Protein AF-A0A965MMK4-F1 (afdb_monomer)

Structure (mmCIF, N/CA/C/O backbone):
data_AF-A0A965MMK4-F1
#
_entry.id   AF-A0A965MMK4-F1
#
loop_
_atom_site.group_PDB
_atom_site.id
_atom_site.type_symbol
_atom_site.label_atom_id
_atom_site.label_alt_id
_atom_site.label_comp_id
_atom_site.label_asym_id
_atom_site.label_entity_id
_atom_site.label_seq_id
_atom_site.pdbx_PDB_ins_code
_atom_site.Cartn_x
_atom_site.Cartn_y
_atom_site.Cartn_z
_atom_site.occupancy
_atom_site.B_iso_or_equiv
_atom_site.auth_seq_id
_atom_site.auth_comp_id
_atom_site.auth_asym_id
_atom_site.auth_atom_id
_atom_site.pdbx_PDB_model_num
ATOM 1 N N . MET A 1 1 ? 39.141 -4.909 -8.735 1.00 46.88 1 MET A N 1
ATOM 2 C CA . MET A 1 1 ? 38.163 -3.814 -8.570 1.00 46.88 1 MET A CA 1
ATOM 3 C C . MET A 1 1 ? 36.964 -4.413 -7.863 1.00 46.88 1 MET A C 1
ATOM 5 O O . MET A 1 1 ? 36.295 -5.242 -8.463 1.00 46.88 1 MET A O 1
ATOM 9 N N . GLU A 1 2 ? 36.767 -4.112 -6.581 1.00 55.09 2 GLU A N 1
ATOM 10 C CA . GLU A 1 2 ? 35.590 -4.599 -5.853 1.00 55.09 2 GLU A CA 1
ATOM 11 C C . GLU A 1 2 ? 34.347 -3.792 -6.263 1.00 55.09 2 GLU A C 1
ATOM 13 O O . GLU A 1 2 ? 34.455 -2.576 -6.452 1.00 55.09 2 GLU A O 1
ATOM 18 N N . PRO A 1 3 ? 33.176 -4.426 -6.444 1.00 63.00 3 PRO A N 1
ATOM 19 C CA . PRO A 1 3 ? 31.962 -3.710 -6.800 1.00 63.00 3 PRO A CA 1
ATOM 20 C C . PRO A 1 3 ? 31.488 -2.864 -5.611 1.00 63.00 3 PRO A C 1
ATOM 22 O O . PRO A 1 3 ? 31.122 -3.383 -4.557 1.00 63.00 3 PRO A O 1
ATOM 25 N N . ASN A 1 4 ? 31.482 -1.544 -5.798 1.00 57.47 4 ASN A N 1
ATOM 26 C CA . ASN A 1 4 ? 30.932 -0.580 -4.850 1.00 57.47 4 ASN A CA 1
ATOM 27 C C . ASN A 1 4 ? 29.422 -0.828 -4.677 1.00 57.47 4 ASN A C 1
ATOM 29 O O . ASN A 1 4 ? 28.606 -0.385 -5.485 1.00 57.47 4 ASN A O 1
ATOM 33 N N . THR A 1 5 ? 29.055 -1.588 -3.647 1.00 64.75 5 THR A N 1
ATOM 34 C CA . THR A 1 5 ? 27.658 -1.889 -3.324 1.00 64.75 5 THR A CA 1
ATOM 35 C C . THR A 1 5 ? 27.081 -0.724 -2.526 1.00 64.75 5 THR A C 1
ATOM 37 O O . THR A 1 5 ? 27.156 -0.691 -1.298 1.00 64.75 5 THR A O 1
ATOM 40 N N . THR A 1 6 ? 26.495 0.254 -3.214 1.00 69.12 6 THR A N 1
ATOM 41 C CA . THR A 1 6 ? 25.729 1.315 -2.554 1.00 69.12 6 THR A CA 1
ATOM 42 C C . THR A 1 6 ? 24.498 0.697 -1.888 1.00 69.12 6 THR A C 1
ATOM 44 O O . THR A 1 6 ? 23.572 0.241 -2.558 1.00 69.12 6 THR A O 1
ATOM 47 N N . LYS A 1 7 ? 24.476 0.672 -0.554 1.00 61.44 7 LYS A N 1
ATOM 48 C CA . LYS A 1 7 ? 23.330 0.207 0.235 1.00 61.44 7 LYS A CA 1
ATOM 49 C C . LYS A 1 7 ? 22.154 1.173 0.051 1.00 61.44 7 LYS A C 1
ATOM 51 O O . LYS A 1 7 ? 22.109 2.221 0.693 1.00 61.44 7 LYS A O 1
ATOM 56 N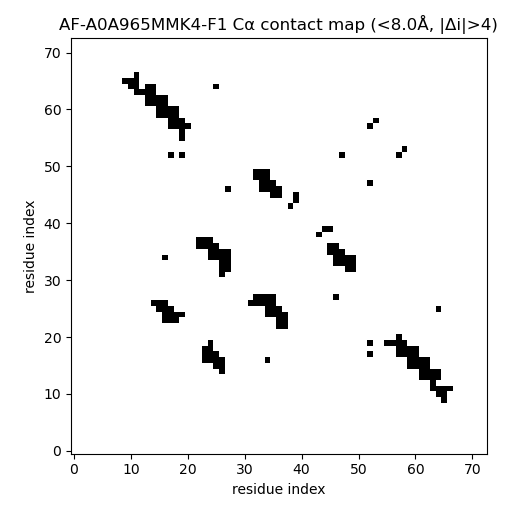 N . VAL A 1 8 ? 21.197 0.824 -0.810 1.00 64.44 8 VAL A N 1
ATOM 57 C CA . VAL A 1 8 ? 19.946 1.582 -0.963 1.00 64.44 8 VAL A CA 1
ATOM 58 C C . VAL A 1 8 ? 19.133 1.418 0.319 1.00 64.44 8 VAL A C 1
ATOM 60 O O . VAL A 1 8 ? 18.692 0.321 0.661 1.00 64.44 8 VAL A O 1
ATOM 63 N N . MET A 1 9 ? 18.989 2.500 1.081 1.00 65.12 9 MET A N 1
ATOM 64 C CA . MET A 1 9 ? 18.160 2.503 2.283 1.00 65.12 9 MET A CA 1
ATOM 65 C C . MET A 1 9 ? 16.682 2.507 1.880 1.00 65.12 9 MET A C 1
ATOM 67 O O . MET A 1 9 ? 16.304 3.170 0.919 1.00 65.12 9 MET A O 1
ATOM 71 N N . ALA A 1 10 ? 15.845 1.784 2.626 1.00 68.50 10 ALA A N 1
ATOM 72 C CA . ALA A 1 10 ? 14.400 1.811 2.415 1.00 68.50 10 ALA A CA 1
ATOM 73 C C . ALA A 1 10 ? 13.848 3.232 2.605 1.00 68.50 10 ALA A C 1
ATOM 75 O O . ALA A 1 10 ? 14.222 3.916 3.566 1.00 68.50 10 ALA A O 1
ATOM 76 N N . GLU A 1 11 ? 12.954 3.647 1.705 1.00 68.38 11 GLU A N 1
ATOM 77 C CA . GLU A 1 11 ? 12.304 4.955 1.757 1.00 68.38 11 GLU A CA 1
ATOM 78 C C . GLU A 1 11 ? 11.553 5.143 3.078 1.00 68.38 11 GLU A C 1
ATOM 80 O O . GLU A 1 11 ? 10.767 4.296 3.504 1.00 68.38 11 GLU A O 1
ATOM 85 N N . THR A 1 12 ? 11.809 6.272 3.736 1.00 70.44 12 THR A N 1
ATOM 86 C CA . THR A 1 12 ? 11.148 6.665 4.989 1.00 70.44 12 THR A CA 1
ATOM 87 C C . THR A 1 12 ? 10.042 7.691 4.775 1.00 70.44 12 THR A C 1
ATOM 89 O O . THR A 1 12 ? 9.374 8.075 5.730 1.00 70.44 12 THR A O 1
ATOM 92 N N . ILE A 1 13 ? 9.865 8.161 3.539 1.00 82.69 13 ILE A N 1
ATOM 93 C CA . ILE A 1 13 ? 8.826 9.125 3.185 1.00 82.69 13 ILE A CA 1
ATOM 94 C C . ILE A 1 13 ? 7.472 8.406 3.250 1.00 82.69 13 ILE A C 1
ATOM 96 O O . ILE A 1 13 ? 7.367 7.283 2.747 1.00 82.69 13 ILE A O 1
ATOM 100 N N . PRO A 1 14 ? 6.434 9.014 3.859 1.00 87.31 14 PRO A N 1
ATOM 101 C CA . PRO A 1 14 ? 5.088 8.470 3.800 1.00 87.31 14 PRO A CA 1
ATOM 102 C C . PRO A 1 14 ? 4.672 8.227 2.351 1.00 87.31 14 PRO A C 1
ATOM 104 O O . PRO A 1 14 ? 4.772 9.116 1.506 1.00 87.31 14 PRO A O 1
ATOM 107 N N . GLN A 1 15 ? 4.197 7.021 2.067 1.00 91.81 15 GLN A N 1
ATOM 108 C CA . GLN A 1 15 ? 3.679 6.654 0.759 1.00 91.81 15 GLN A CA 1
ATOM 109 C C . GLN A 1 15 ? 2.160 6.562 0.811 1.00 91.81 15 GLN A C 1
ATOM 111 O O . GLN A 1 15 ? 1.565 6.335 1.867 1.00 91.81 15 GLN A O 1
ATOM 116 N N . ARG A 1 16 ? 1.525 6.733 -0.349 1.00 95.06 16 ARG A N 1
ATOM 117 C CA . ARG A 1 16 ? 0.085 6.528 -0.465 1.00 95.06 16 ARG A CA 1
ATOM 118 C C . ARG A 1 16 ? -0.236 5.050 -0.261 1.00 95.06 16 ARG A C 1
ATOM 120 O O . ARG A 1 16 ? 0.306 4.204 -0.966 1.00 95.06 16 ARG A O 1
ATOM 127 N N . VAL A 1 17 ? -1.155 4.764 0.646 1.00 96.44 17 VAL A N 1
ATOM 128 C CA . VAL A 1 17 ? -1.730 3.439 0.893 1.00 96.44 17 VAL A CA 1
ATOM 129 C C . VAL A 1 17 ? -3.248 3.507 0.759 1.00 96.44 17 VAL A C 1
ATOM 131 O O . VAL A 1 17 ? -3.827 4.596 0.749 1.00 96.44 17 VAL A O 1
ATOM 134 N N . TYR A 1 18 ? -3.890 2.347 0.659 1.00 98.00 18 TYR A N 1
ATOM 135 C CA . TYR A 1 18 ? -5.347 2.238 0.622 1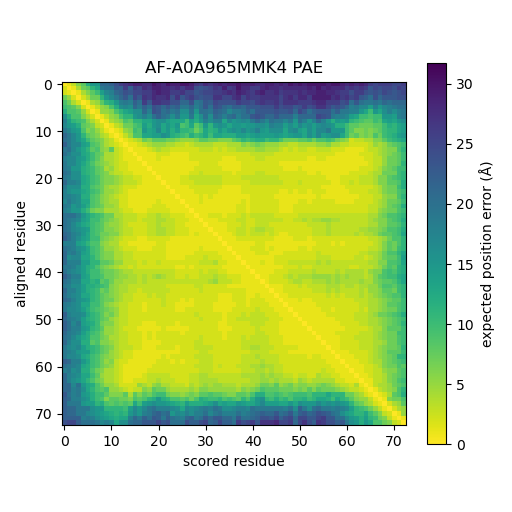.00 98.00 18 TYR A CA 1
ATOM 136 C C . TYR A 1 18 ? -5.840 1.332 1.739 1.00 98.00 18 TYR A C 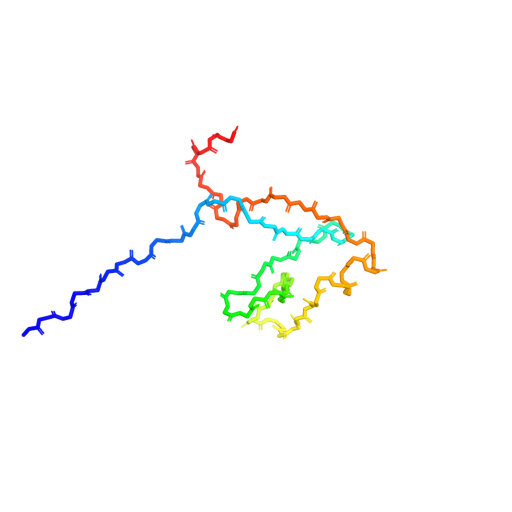1
ATOM 138 O O . TYR A 1 18 ? -5.409 0.185 1.832 1.00 98.00 18 TYR A O 1
ATOM 146 N N . VAL A 1 19 ? -6.754 1.825 2.567 1.00 97.88 19 VAL A N 1
ATOM 147 C CA . VAL A 1 19 ? -7.343 1.059 3.667 1.00 97.88 19 VAL A CA 1
ATOM 148 C C . VAL A 1 19 ? -8.741 0.614 3.263 1.00 97.88 19 VAL A C 1
ATOM 150 O O . VAL A 1 19 ? -9.615 1.437 3.015 1.00 97.88 19 VAL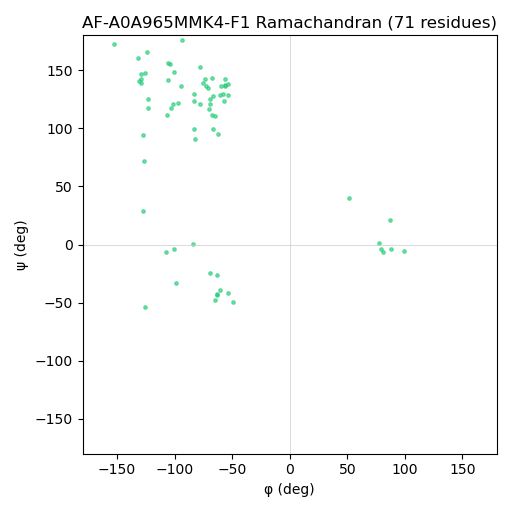 A O 1
ATOM 153 N N . LEU A 1 20 ? -8.957 -0.697 3.182 1.00 97.69 20 LEU A N 1
ATOM 154 C CA . LEU A 1 20 ? -10.245 -1.303 2.844 1.00 97.69 20 LEU A CA 1
ATOM 155 C C . LEU A 1 20 ? -10.656 -2.247 3.971 1.00 97.69 20 LEU A C 1
ATOM 157 O O . LEU A 1 20 ? -9.959 -3.225 4.229 1.00 97.69 20 LEU A O 1
ATOM 161 N N . ASN A 1 21 ? -11.775 -1.965 4.646 1.00 96.31 21 ASN A N 1
ATOM 162 C CA . ASN A 1 21 ? -12.273 -2.762 5.780 1.00 96.31 21 ASN A CA 1
ATOM 163 C C . ASN A 1 21 ? -11.203 -3.013 6.866 1.00 96.31 21 ASN A C 1
ATOM 165 O O . ASN A 1 21 ? -11.079 -4.117 7.389 1.00 96.31 21 ASN A O 1
ATOM 169 N N . GLY A 1 22 ? -10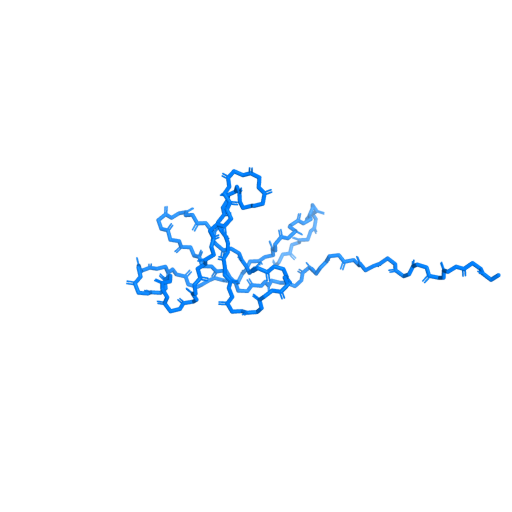.386 -1.996 7.167 1.00 95.56 22 GLY A N 1
ATOM 170 C CA . GLY A 1 22 ? -9.288 -2.083 8.139 1.00 95.56 22 GLY A CA 1
ATOM 171 C C . GLY A 1 22 ? -8.024 -2.793 7.635 1.00 95.56 22 GLY A C 1
ATOM 172 O O . GLY A 1 22 ? -7.059 -2.910 8.384 1.00 95.56 22 GLY A O 1
ATOM 173 N N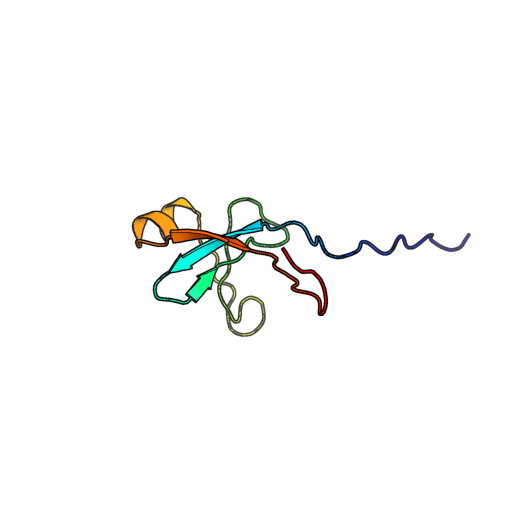 . ILE A 1 23 ? -7.998 -3.249 6.380 1.00 96.38 23 ILE A N 1
ATOM 174 C CA . ILE A 1 23 ? -6.824 -3.867 5.759 1.00 96.38 23 ILE A CA 1
ATOM 175 C C . ILE A 1 23 ? -6.079 -2.816 4.940 1.00 96.38 23 ILE A C 1
ATOM 177 O O . ILE A 1 23 ? -6.634 -2.250 3.998 1.00 96.38 23 ILE A O 1
ATOM 181 N N . THR A 1 24 ? -4.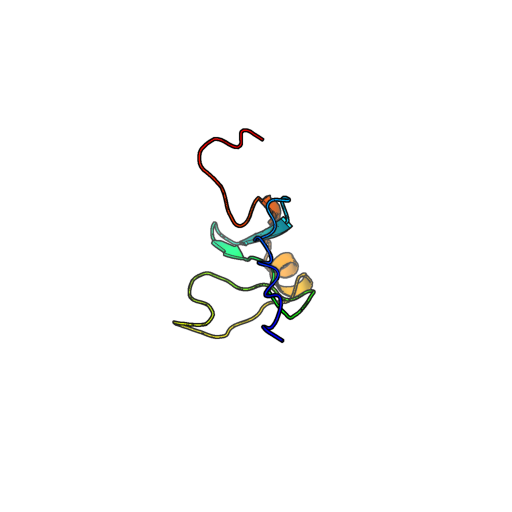807 -2.600 5.266 1.00 97.00 24 THR A N 1
ATOM 182 C CA . THR A 1 24 ? -3.928 -1.705 4.507 1.00 97.00 24 THR A CA 1
ATOM 183 C C . THR A 1 24 ? -3.334 -2.421 3.298 1.00 97.00 24 THR A C 1
ATOM 185 O O . THR A 1 24 ? -2.640 -3.431 3.427 1.00 97.00 24 THR A O 1
ATOM 188 N N . TYR A 1 25 ? -3.567 -1.851 2.122 1.00 97.50 25 TYR A N 1
ATOM 189 C CA . TYR A 1 25 ? -2.949 -2.220 0.858 1.00 97.50 25 TYR A CA 1
ATOM 190 C C . TYR A 1 25 ? -1.844 -1.217 0.531 1.00 97.50 25 TYR A C 1
ATOM 192 O O . TYR A 1 25 ? -2.089 -0.012 0.412 1.00 97.50 25 TYR A O 1
ATOM 200 N N . VAL A 1 26 ? -0.621 -1.718 0.382 1.00 96.38 26 VAL A N 1
ATOM 201 C CA . VAL A 1 26 ? 0.587 -0.908 0.172 1.00 96.38 26 VAL A CA 1
ATOM 202 C C . VAL A 1 26 ? 1.041 -0.958 -1.289 1.00 96.38 26 VAL A C 1
ATOM 204 O O . VAL A 1 26 ? 0.715 -1.925 -1.983 1.00 96.38 26 VAL A O 1
ATOM 207 N N . PRO A 1 27 ? 1.780 0.048 -1.790 1.00 96.12 27 PRO A N 1
ATOM 208 C CA . PRO A 1 27 ? 2.300 0.043 -3.154 1.00 96.12 27 PRO A CA 1
ATOM 209 C C . PRO A 1 27 ? 3.150 -1.196 -3.457 1.00 96.12 27 PRO A C 1
ATOM 211 O O . PRO A 1 27 ? 3.991 -1.612 -2.658 1.00 96.12 27 PRO A O 1
ATOM 214 N N . HIS A 1 28 ? 2.964 -1.776 -4.640 1.00 94.94 28 HIS A N 1
ATOM 215 C CA . HIS A 1 28 ? 3.807 -2.859 -5.124 1.00 94.94 28 HIS A CA 1
ATOM 216 C C . HIS A 1 28 ? 5.209 -2.325 -5.446 1.00 94.94 28 HIS A C 1
ATOM 218 O O . HIS A 1 28 ? 5.365 -1.437 -6.281 1.00 94.94 28 HIS A O 1
ATOM 224 N N . TYR A 1 29 ? 6.239 -2.939 -4.857 1.00 88.75 29 TYR A N 1
ATOM 225 C CA . TYR A 1 29 ? 7.617 -2.431 -4.891 1.00 88.75 29 TYR A CA 1
ATOM 226 C C . TYR A 1 29 ? 8.162 -2.137 -6.302 1.00 88.75 29 TYR A C 1
ATOM 228 O O . TYR A 1 29 ? 8.807 -1.118 -6.512 1.00 88.75 29 TYR A O 1
ATOM 236 N N . THR A 1 30 ? 7.889 -3.003 -7.286 1.00 89.94 30 THR A N 1
ATOM 237 C CA . THR A 1 30 ? 8.417 -2.857 -8.661 1.00 89.94 30 THR A CA 1
ATOM 238 C C . THR A 1 30 ? 7.397 -2.433 -9.717 1.00 89.94 30 THR A C 1
ATOM 240 O O . THR A 1 30 ? 7.775 -2.220 -10.866 1.00 89.94 30 THR A O 1
ATOM 243 N N . LYS A 1 31 ? 6.104 -2.348 -9.382 1.00 92.50 31 LYS A N 1
ATOM 244 C CA . LYS A 1 31 ? 5.027 -2.139 -10.365 1.00 92.50 31 LYS A CA 1
ATOM 245 C C . LYS A 1 31 ? 4.170 -0.945 -9.939 1.00 92.50 31 LYS A C 1
ATOM 247 O O . LYS A 1 31 ? 3.243 -1.128 -9.148 1.00 92.50 31 LYS A O 1
ATOM 252 N N . PRO A 1 32 ? 4.468 0.266 -10.440 1.00 91.06 32 PRO A N 1
ATOM 253 C CA . PRO A 1 32 ? 3.726 1.470 -10.084 1.00 91.06 32 PRO A CA 1
ATOM 254 C C . PRO A 1 32 ? 2.228 1.330 -10.377 1.00 91.06 32 PRO A C 1
ATOM 256 O O . PRO A 1 32 ? 1.834 0.730 -11.375 1.00 91.06 32 PRO A O 1
ATOM 259 N N . GLY A 1 33 ? 1.390 1.887 -9.503 1.00 92.38 33 GLY A N 1
ATOM 260 C CA . GLY A 1 33 ? -0.071 1.851 -9.646 1.00 92.38 33 GLY A CA 1
ATOM 261 C C . GLY A 1 33 ? -0.737 0.534 -9.229 1.00 92.38 33 GLY A C 1
ATOM 262 O O . GLY A 1 33 ? -1.968 0.461 -9.224 1.00 92.38 33 GLY A O 1
ATOM 263 N N . LEU A 1 34 ? 0.045 -0.481 -8.845 1.00 96.94 34 LEU A N 1
ATOM 264 C CA . LEU A 1 34 ? -0.456 -1.696 -8.209 1.00 96.94 34 LEU A CA 1
ATOM 265 C C . LEU A 1 34 ? -0.251 -1.649 -6.699 1.00 96.94 34 LEU A C 1
ATOM 267 O O . LEU A 1 34 ? 0.730 -1.098 -6.203 1.00 96.94 34 LEU A O 1
ATOM 271 N N . PHE A 1 35 ? -1.173 -2.284 -5.988 1.00 97.62 35 PHE A N 1
ATOM 272 C CA . PHE A 1 35 ? -1.212 -2.364 -4.538 1.00 97.62 35 PHE A CA 1
ATOM 273 C C . PHE A 1 35 ? -1.361 -3.813 -4.092 1.00 97.62 35 PHE A C 1
ATOM 275 O O . PHE A 1 35 ? -2.001 -4.622 -4.768 1.00 97.62 35 PHE A O 1
ATOM 282 N N . VAL A 1 36 ? -0.761 -4.142 -2.954 1.00 97.75 36 VAL A N 1
ATOM 283 C CA . VAL A 1 36 ? -0.713 -5.498 -2.405 1.00 97.75 36 VAL A CA 1
ATOM 284 C C . VAL A 1 36 ? -1.158 -5.506 -0.954 1.00 97.75 36 VAL A C 1
ATOM 286 O O . VAL A 1 36 ? -0.867 -4.581 -0.197 1.00 97.75 36 VAL A O 1
ATOM 289 N N . GLY A 1 37 ? -1.886 -6.555 -0.582 1.00 96.38 37 GLY A N 1
ATOM 290 C CA . GLY A 1 37 ? -2.337 -6.777 0.788 1.00 96.38 37 GLY A CA 1
ATOM 291 C C . GLY A 1 37 ? -1.380 -7.663 1.600 1.00 96.38 37 GLY A C 1
ATOM 292 O O . GLY A 1 37 ? -0.412 -8.213 1.060 1.00 96.38 37 GLY A O 1
ATOM 293 N N . PRO A 1 38 ? -1.671 -7.859 2.898 1.00 95.75 38 PRO A N 1
ATOM 294 C CA . PRO A 1 38 ? -0.908 -8.743 3.774 1.00 95.75 38 PRO A CA 1
ATOM 295 C C . PRO A 1 38 ? -0.770 -10.157 3.200 1.00 95.75 38 PRO A C 1
ATOM 297 O O . PRO A 1 38 ? -1.727 -10.710 2.663 1.00 95.75 38 PRO A O 1
ATOM 300 N N . GLY A 1 39 ? 0.419 -10.750 3.315 1.00 95.00 39 GLY A N 1
ATOM 301 C CA . GLY A 1 39 ? 0.700 -12.103 2.817 1.00 95.00 39 GLY A CA 1
ATOM 302 C C . GLY A 1 39 ? 1.164 -12.181 1.357 1.00 95.00 39 GLY A C 1
ATOM 303 O O . GLY A 1 39 ? 1.544 -13.267 0.912 1.00 95.00 39 GLY A O 1
ATOM 304 N N . PHE A 1 40 ? 1.207 -11.062 0.624 1.00 95.94 40 PHE A N 1
ATOM 305 C CA . PHE A 1 40 ? 1.745 -11.026 -0.739 1.00 95.94 40 PHE A CA 1
ATOM 306 C C . PHE A 1 40 ? 3.196 -11.540 -0.807 1.00 95.94 40 PHE A C 1
ATOM 308 O O . PHE A 1 40 ? 4.027 -11.212 0.041 1.00 95.94 40 PHE A O 1
ATOM 315 N N . GLY A 1 41 ? 3.501 -12.367 -1.810 1.00 93.56 41 GLY A N 1
ATOM 316 C CA . GLY A 1 41 ? 4.818 -12.979 -2.028 1.00 93.56 41 GLY A CA 1
ATOM 317 C C . GLY A 1 41 ? 5.102 -14.221 -1.173 1.00 93.56 41 GLY A C 1
ATOM 318 O O . GLY A 1 41 ? 6.121 -14.878 -1.368 1.00 93.56 41 GLY A O 1
ATOM 319 N N . ARG A 1 42 ? 4.216 -14.561 -0.227 1.00 95.06 42 ARG A N 1
ATOM 320 C CA . ARG A 1 42 ? 4.330 -15.765 0.617 1.00 95.06 42 ARG A CA 1
ATOM 321 C C . ARG A 1 42 ? 3.086 -16.640 0.562 1.00 95.06 42 ARG A C 1
ATOM 323 O O . ARG A 1 42 ? 3.188 -17.832 0.311 1.00 95.06 42 ARG A O 1
ATOM 330 N N . GLN A 1 43 ? 1.927 -16.048 0.829 1.00 97.50 43 GLN A N 1
ATOM 331 C CA . GLN A 1 43 ? 0.638 -16.741 0.904 1.00 97.50 43 GLN A CA 1
ATOM 332 C C . GLN A 1 43 ? -0.159 -16.596 -0.394 1.00 97.50 43 GLN A C 1
ATOM 334 O O . GLN A 1 43 ? -0.885 -17.505 -0.781 1.00 97.50 43 GLN A O 1
ATOM 339 N N . HIS A 1 44 ? -0.021 -15.460 -1.078 1.00 94.94 44 HIS A N 1
ATOM 340 C CA . HIS A 1 44 ? -0.673 -15.189 -2.357 1.00 94.94 44 HIS A CA 1
ATOM 341 C C . HIS A 1 44 ? 0.149 -14.198 -3.186 1.00 94.94 44 HIS A C 1
ATOM 343 O O . HIS A 1 44 ? 1.138 -13.640 -2.712 1.00 94.94 44 HIS A O 1
ATOM 349 N N . HIS A 1 45 ? -0.261 -13.988 -4.435 1.00 96.19 45 HIS A N 1
ATOM 350 C CA . HIS A 1 45 ? 0.363 -13.038 -5.363 1.00 96.19 45 HIS A CA 1
ATOM 351 C C . HIS A 1 45 ? -0.671 -12.073 -5.961 1.00 96.19 45 HIS A C 1
ATOM 353 O O . HIS A 1 45 ? -0.513 -11.593 -7.083 1.00 96.19 45 HIS A O 1
ATOM 359 N N . ASN A 1 46 ? -1.747 -11.800 -5.219 1.00 96.00 46 ASN A N 1
ATOM 360 C CA . ASN A 1 46 ? -2.821 -10.932 -5.685 1.00 96.00 46 ASN A CA 1
ATOM 361 C C . ASN A 1 46 ? -2.365 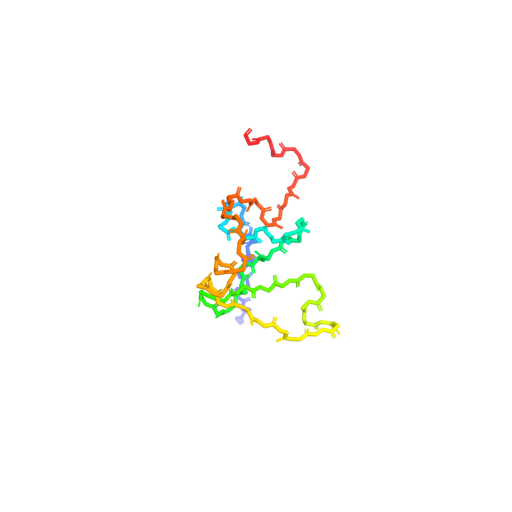-9.470 -5.686 1.00 96.00 46 ASN A C 1
ATOM 363 O O . ASN A 1 46 ? -1.742 -8.993 -4.736 1.00 96.00 46 ASN A O 1
ATOM 367 N N . VAL A 1 47 ? -2.701 -8.761 -6.761 1.00 97.31 47 VAL A N 1
ATOM 368 C CA . VAL A 1 47 ? -2.415 -7.337 -6.948 1.00 97.31 47 VAL A CA 1
ATOM 369 C C . VAL A 1 47 ? -3.707 -6.602 -7.270 1.00 97.31 47 VAL A C 1
ATOM 371 O O . VAL A 1 47 ? -4.597 -7.152 -7.919 1.00 97.31 47 VAL 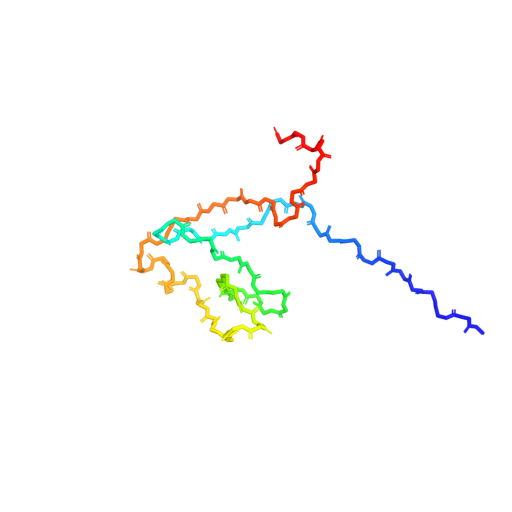A O 1
ATOM 374 N N . HIS A 1 48 ? -3.801 -5.350 -6.841 1.00 97.62 48 HIS A N 1
ATOM 375 C CA . HIS A 1 48 ? -4.998 -4.534 -6.999 1.00 97.62 48 HIS A CA 1
ATOM 376 C C . HIS A 1 48 ? -4.650 -3.180 -7.612 1.00 97.62 48 HIS A C 1
ATOM 378 O O . HIS A 1 48 ? -3.649 -2.564 -7.252 1.00 97.62 48 HIS A O 1
ATOM 384 N N . LEU A 1 49 ? -5.486 -2.704 -8.533 1.00 97.50 49 LEU A N 1
ATOM 385 C CA . LEU A 1 49 ? -5.387 -1.345 -9.057 1.00 97.50 49 LEU A CA 1
ATOM 386 C C . LEU A 1 49 ? -5.970 -0.350 -8.052 1.00 97.50 49 LEU A C 1
ATOM 388 O O . LEU A 1 49 ? -6.918 -0.668 -7.330 1.00 97.50 49 LEU A O 1
ATOM 392 N N . THR A 1 50 ? -5.477 0.890 -8.090 1.00 95.19 50 THR A N 1
ATOM 393 C CA . THR A 1 50 ? -6.093 2.015 -7.369 1.00 95.19 50 THR A CA 1
ATOM 394 C C . THR A 1 50 ? -7.596 2.107 -7.626 1.00 95.19 50 THR A C 1
ATOM 396 O O . THR A 1 50 ? -8.374 2.207 -6.683 1.00 95.19 50 THR A O 1
ATOM 399 N N . SER A 1 51 ? -8.014 2.059 -8.894 1.00 95.69 51 SER A N 1
ATOM 400 C CA . SER A 1 51 ? -9.423 2.190 -9.277 1.00 95.69 51 SER A CA 1
ATOM 401 C C . SER A 1 51 ? -10.288 1.093 -8.663 1.00 95.69 51 SER A C 1
ATOM 403 O O . SER A 1 51 ? -11.383 1.376 -8.188 1.00 95.69 51 SER A O 1
ATOM 405 N N . THR A 1 52 ? -9.778 -0.139 -8.609 1.00 96.69 52 THR A N 1
ATOM 406 C CA . THR A 1 52 ? -10.466 -1.271 -7.986 1.00 96.69 52 THR A CA 1
ATOM 407 C C . THR A 1 52 ? -10.634 -1.065 -6.485 1.00 96.69 52 THR A C 1
ATOM 409 O O . THR A 1 52 ? -11.738 -1.225 -5.982 1.00 96.69 52 THR A O 1
ATOM 412 N N . LEU A 1 53 ? -9.576 -0.677 -5.767 1.00 96.75 53 LEU A N 1
ATOM 413 C CA . LEU A 1 53 ? -9.658 -0.449 -4.318 1.00 96.75 53 LEU A CA 1
ATOM 414 C C . LEU A 1 53 ? -10.617 0.699 -3.981 1.00 96.75 53 LEU A C 1
ATOM 416 O O . LEU A 1 53 ? -11.458 0.560 -3.098 1.00 96.75 53 LEU A O 1
ATOM 420 N N . MET A 1 54 ? -10.552 1.796 -4.734 1.00 96.00 54 MET A N 1
ATOM 421 C CA . MET A 1 54 ? -11.459 2.935 -4.569 1.00 96.00 54 MET A CA 1
ATOM 422 C C . MET A 1 54 ? -12.918 2.553 -4.849 1.00 96.00 54 MET A C 1
ATOM 424 O O . MET A 1 54 ? -13.802 2.926 -4.085 1.00 96.00 54 MET A O 1
ATOM 428 N N . ALA A 1 55 ? -13.178 1.770 -5.903 1.00 97.19 55 ALA A N 1
ATOM 429 C CA . ALA A 1 55 ? -14.523 1.287 -6.223 1.00 97.19 55 ALA A CA 1
ATOM 430 C C . ALA A 1 55 ? -15.100 0.367 -5.132 1.00 97.19 55 ALA A C 1
ATOM 432 O O . ALA A 1 55 ? -16.314 0.296 -4.970 1.00 97.19 55 ALA A O 1
ATOM 433 N N . LEU A 1 56 ? -14.236 -0.307 -4.366 1.00 97.19 56 LEU A N 1
ATOM 434 C CA . LEU A 1 56 ? -14.611 -1.131 -3.215 1.00 97.19 56 LEU A CA 1
ATOM 435 C C . LEU A 1 56 ? -14.785 -0.320 -1.919 1.00 97.19 56 LEU A C 1
ATOM 437 O O . LEU A 1 56 ? -15.096 -0.902 -0.883 1.00 97.19 56 LEU A O 1
ATOM 441 N N . GLY A 1 57 ? -14.597 1.002 -1.961 1.00 97.69 57 GLY A N 1
ATOM 442 C CA . GLY A 1 57 ? -14.748 1.888 -0.806 1.00 97.69 57 GLY A CA 1
ATOM 443 C C . GLY A 1 57 ? -13.490 2.031 0.051 1.00 97.69 57 GLY A C 1
ATOM 444 O O . GLY A 1 57 ? -13.595 2.406 1.216 1.00 97.69 57 GLY A O 1
ATOM 445 N N . ALA A 1 58 ? -12.305 1.736 -0.492 1.00 97.81 58 ALA A N 1
ATOM 446 C CA . ALA A 1 58 ? -11.058 1.972 0.225 1.00 97.81 58 ALA A CA 1
ATOM 447 C C . ALA A 1 58 ? -10.785 3.474 0.419 1.00 97.81 58 ALA A C 1
ATOM 449 O O . ALA A 1 58 ? -11.014 4.280 -0.486 1.00 97.81 58 ALA A O 1
ATOM 450 N N . THR A 1 59 ? -10.216 3.846 1.563 1.00 97.62 59 THR A N 1
ATOM 451 C CA . THR A 1 59 ? -9.753 5.211 1.844 1.00 97.62 59 THR A CA 1
ATOM 452 C C . THR A 1 59 ? -8.272 5.355 1.512 1.00 97.62 59 THR A C 1
ATOM 454 O O . THR A 1 59 ? -7.468 4.477 1.815 1.00 97.62 59 THR A O 1
ATOM 457 N N . ALA A 1 60 ? -7.893 6.461 0.869 1.00 96.38 60 ALA A N 1
ATOM 458 C CA . ALA A 1 60 ? -6.490 6.773 0.611 1.00 96.38 60 ALA A CA 1
ATOM 459 C C . ALA A 1 60 ? -5.861 7.445 1.837 1.00 96.38 60 ALA A C 1
ATOM 461 O O . ALA A 1 60 ? -6.381 8.448 2.324 1.00 96.38 60 ALA A O 1
ATOM 462 N N . GLU A 1 61 ? -4.713 6.946 2.283 1.00 95.69 61 GLU A N 1
ATOM 463 C CA . GLU A 1 61 ? -3.946 7.515 3.396 1.00 95.69 61 GLU A CA 1
ATOM 464 C C . GLU A 1 61 ? -2.471 7.671 3.021 1.00 95.69 61 GLU A C 1
ATOM 466 O O . GLU A 1 61 ? -1.986 7.034 2.086 1.00 95.69 61 GLU A O 1
ATOM 471 N N . MET A 1 62 ? -1.743 8.517 3.749 1.00 94.12 62 MET A N 1
ATOM 472 C CA . MET A 1 62 ? -0.289 8.647 3.629 1.00 94.12 62 MET A CA 1
ATOM 473 C C . MET A 1 62 ? 0.358 8.009 4.854 1.00 94.12 62 MET A C 1
ATOM 475 O O . MET A 1 62 ? 0.215 8.528 5.959 1.00 94.12 62 MET A O 1
ATOM 479 N N . GLN A 1 63 ? 1.059 6.889 4.672 1.00 90.81 63 GLN A N 1
ATOM 480 C CA . GLN A 1 63 ? 1.652 6.130 5.776 1.00 90.81 63 GLN A CA 1
ATOM 481 C C . GLN A 1 63 ? 3.128 5.800 5.511 1.00 90.81 63 GLN A C 1
ATOM 483 O O . GLN A 1 63 ? 3.497 5.472 4.379 1.00 90.81 63 GLN A O 1
ATOM 488 N N . PRO A 1 64 ? 4.005 5.867 6.531 1.00 88.50 64 PRO A N 1
ATOM 489 C CA . PRO A 1 64 ? 5.361 5.349 6.409 1.00 88.50 64 PRO A CA 1
ATOM 490 C C . PRO A 1 64 ? 5.310 3.820 6.326 1.00 88.50 64 PRO A C 1
ATOM 492 O O . PRO A 1 64 ? 4.841 3.160 7.250 1.00 88.50 64 PRO A O 1
ATOM 495 N N . LEU A 1 65 ? 5.824 3.239 5.241 1.00 86.56 65 LEU A N 1
ATOM 496 C CA . LEU A 1 65 ? 5.831 1.777 5.078 1.00 86.56 65 LEU A CA 1
ATOM 497 C C . LEU A 1 65 ? 6.795 1.074 6.045 1.00 86.56 65 LEU A C 1
ATOM 499 O O . LEU A 1 65 ? 6.617 -0.096 6.372 1.00 86.56 65 LEU A O 1
ATOM 503 N N . TRP A 1 66 ? 7.811 1.801 6.508 1.00 82.44 66 TRP A N 1
ATOM 504 C CA . TRP A 1 66 ? 8.855 1.299 7.397 1.00 82.44 66 TRP A CA 1
ATOM 505 C C . TRP A 1 66 ? 8.962 2.200 8.632 1.00 82.44 66 TRP A C 1
ATOM 507 O O . TRP A 1 66 ? 9.915 2.982 8.737 1.00 82.44 66 TRP A O 1
ATOM 517 N N . PRO A 1 67 ? 7.983 2.151 9.555 1.00 71.06 67 PRO A N 1
ATOM 518 C CA . PRO A 1 67 ? 8.033 2.954 10.769 1.00 71.06 67 PRO A CA 1
ATOM 519 C C . PRO A 1 67 ? 9.273 2.571 11.585 1.00 71.06 67 PRO A C 1
ATOM 521 O O . PRO A 1 67 ? 9.532 1.395 11.846 1.00 71.06 67 PRO A O 1
ATOM 524 N N . ARG A 1 68 ? 10.070 3.572 11.969 1.00 71.00 68 ARG A N 1
ATOM 525 C CA . ARG A 1 68 ? 11.272 3.386 12.793 1.00 71.00 68 ARG A CA 1
ATOM 526 C C . ARG A 1 68 ? 10.997 3.868 14.218 1.00 71.00 68 ARG A C 1
ATOM 528 O O . ARG A 1 68 ? 10.360 4.912 14.371 1.00 71.00 68 ARG A O 1
ATOM 535 N N . PRO A 1 69 ? 11.513 3.184 15.255 1.00 70.62 69 PRO A N 1
ATOM 536 C CA . PRO A 1 69 ? 11.459 3.707 16.615 1.00 70.62 69 PRO A CA 1
ATOM 537 C C . PRO A 1 69 ? 12.130 5.088 16.665 1.00 70.62 69 PRO A C 1
ATOM 539 O O . PRO A 1 69 ? 13.285 5.225 16.268 1.00 70.62 69 PRO A O 1
ATOM 542 N N . GLY A 1 70 ? 11.403 6.109 17.124 1.00 66.00 70 GLY A N 1
ATOM 543 C CA . GLY A 1 70 ? 11.943 7.455 17.354 1.00 66.00 70 GLY A CA 1
ATOM 544 C C . GLY A 1 70 ? 11.688 8.497 16.258 1.00 66.00 70 GLY A C 1
ATOM 545 O O . GLY A 1 70 ? 11.975 9.668 16.491 1.00 66.00 70 GLY A O 1
ATOM 546 N N . VAL A 1 71 ? 11.107 8.134 15.109 1.00 58.62 71 VAL A N 1
ATOM 547 C CA . VAL A 1 71 ? 10.631 9.134 14.134 1.00 58.62 71 VAL A CA 1
ATOM 548 C C . VAL A 1 71 ? 9.242 9.598 14.569 1.00 58.62 71 VAL A C 1
ATOM 550 O O . VAL A 1 71 ? 8.254 8.899 14.356 1.00 58.62 71 VAL A O 1
ATOM 553 N N . ARG A 1 72 ? 9.172 10.758 15.232 1.00 55.31 72 ARG A N 1
ATOM 554 C CA . ARG A 1 72 ? 7.908 11.482 15.418 1.00 55.31 72 ARG A CA 1
ATOM 555 C C . ARG A 1 72 ? 7.588 12.212 14.113 1.00 55.31 72 ARG A C 1
ATOM 557 O O . ARG A 1 72 ? 8.422 12.982 13.644 1.00 55.31 72 ARG A O 1
ATOM 564 N N . LEU A 1 73 ? 6.431 11.891 13.533 1.00 56.50 73 LEU A N 1
ATOM 565 C CA . LEU A 1 73 ? 5.820 12.631 12.427 1.00 56.50 73 LEU A CA 1
ATOM 566 C C . LEU A 1 73 ? 5.227 13.946 12.939 1.00 56.50 73 LEU A C 1
ATOM 568 O O . LEU A 1 73 ? 4.725 13.937 14.088 1.00 56.50 73 LEU A O 1
#

Solvent-accessible surface area (backbone atoms only — not comparable to full-atom values): 4708 Å² total; per-residue (Å²): 134,81,82,83,76,78,80,80,72,80,70,68,64,60,39,70,30,34,37,43,96,87,44,63,25,38,63,36,93,88,43,87,71,31,27,31,47,87,52,54,85,78,79,45,80,65,72,39,44,61,67,58,44,48,76,73,66,27,45,81,43,75,43,50,85,59,79,55,96,85,72,80,129

Radius of gyration: 14.97 Å; Cα contacts (8 Å, |Δi|>4): 96; chains: 1; bounding box: 53×29×28 Å

Secondary structure (DSSP, 8-state):
--------PPP-S-EEEEEETTEEEEE-TTSTTEEE-TTBTTTB---EEHHHHHHTTPEEEEE-SS--TT---

pLDDT: mean 86.56, std 14.52, range [46.88, 98.0]

Nearest PDB structures (foldseek):
  8dck-assembly1_E  TM=4.277E-01  e=6.924E+00  Escherichia coli CFT073
  5t45-assembly1_A  TM=3.813E-01  e=5.783E+00  Gallus gallus

Sequence (73 aa):
MEPNTTKVMAETIPQRVYVLNGITYVPHYTKPGLFVGPGFGRQHHNVHLTSTLMALGATAEMQPLWPRPGVRL

Foldseek 3Di:
DDDPDDPDDPDQWFDKWWAAPNWIWDADPPDPQWTHTPCDPHNDPDIDGPVRSVVNVIDIDGGGPDDDPPDDD

Mean predicted aligned error: 7.51 Å